Protein AF-A0A936C3Q2-F1 (afdb_monomer)

Radius of gyration: 12.6 Å; Cα contacts (8 Å, |Δi|>4): 19; chains: 1; bounding box: 23×24×32 Å

Structure (mmCIF, N/CA/C/O backbone):
data_AF-A0A936C3Q2-F1
#
_entry.id   AF-A0A936C3Q2-F1
#
loop_
_atom_site.group_PDB
_atom_site.id
_atom_site.type_symbol
_atom_site.label_atom_id
_atom_site.label_alt_id
_atom_site.label_comp_id
_atom_site.label_asym_id
_atom_site.label_entity_id
_atom_site.label_seq_id
_atom_site.pdbx_PDB_ins_code
_atom_site.Cartn_x
_atom_site.Cartn_y
_atom_site.Cartn_z
_atom_site.occupancy
_atom_site.B_iso_or_equiv
_atom_site.auth_seq_id
_atom_site.auth_comp_id
_atom_site.auth_asym_id
_atom_site.auth_atom_id
_atom_site.pdbx_PDB_model_num
ATOM 1 N N . MET A 1 1 ? -0.956 -5.799 -17.650 1.00 91.94 1 MET A N 1
ATOM 2 C CA . MET A 1 1 ? -1.583 -6.867 -16.849 1.00 91.94 1 MET A CA 1
ATOM 3 C C . MET A 1 1 ? -2.698 -7.528 -17.642 1.00 91.94 1 MET A C 1
ATOM 5 O O . MET A 1 1 ? -3.461 -6.788 -18.256 1.00 91.94 1 MET A O 1
ATOM 9 N N . PRO A 1 2 ? -2.799 -8.871 -17.662 1.00 96.38 2 PRO A N 1
ATOM 10 C CA . PRO A 1 2 ? -3.949 -9.560 -18.242 1.00 96.38 2 PRO A CA 1
ATOM 11 C C . PRO A 1 2 ? -5.256 -9.129 -17.566 1.00 96.38 2 PRO A C 1
ATOM 13 O O . PRO A 1 2 ? -5.272 -8.754 -16.391 1.00 96.38 2 PRO A O 1
ATOM 16 N N . LYS A 1 3 ? -6.367 -9.192 -18.303 1.00 97.19 3 LYS A N 1
ATOM 17 C CA . LYS A 1 3 ? -7.697 -8.883 -17.767 1.00 97.19 3 LYS A CA 1
ATOM 18 C C . LYS A 1 3 ? -7.986 -9.765 -16.542 1.00 97.19 3 LYS A C 1
ATOM 20 O O . LYS A 1 3 ? -7.869 -10.981 -16.629 1.00 97.19 3 LYS A O 1
ATOM 25 N N . GLY A 1 4 ? -8.386 -9.147 -15.429 1.00 97.44 4 GLY A N 1
ATOM 26 C CA . GLY A 1 4 ? -8.746 -9.840 -14.184 1.00 97.44 4 GLY A CA 1
ATOM 27 C C . GLY A 1 4 ? -7.652 -9.893 -13.113 1.00 97.44 4 GLY A C 1
ATOM 28 O O . GLY A 1 4 ? -7.950 -10.270 -11.986 1.00 97.44 4 GLY A O 1
ATOM 29 N N . VAL A 1 5 ? -6.422 -9.467 -13.413 1.00 98.00 5 VAL A N 1
ATOM 30 C CA . VAL A 1 5 ? -5.340 -9.398 -12.418 1.00 98.00 5 VAL A CA 1
ATOM 31 C C . VAL A 1 5 ? -4.781 -7.972 -12.405 1.00 98.00 5 VAL A C 1
ATOM 33 O O . VAL A 1 5 ? -4.055 -7.606 -13.321 1.00 98.00 5 VAL A O 1
ATOM 36 N N . PRO A 1 6 ? -5.141 -7.109 -11.444 1.00 97.75 6 PRO A N 1
ATOM 37 C CA . PRO A 1 6 ? -4.651 -5.732 -11.411 1.00 97.75 6 PRO A CA 1
ATOM 38 C C . PRO A 1 6 ? -3.233 -5.639 -10.821 1.00 97.75 6 PRO A C 1
ATOM 40 O O . PRO A 1 6 ? -2.861 -6.426 -9.957 1.00 97.75 6 PRO A O 1
ATOM 43 N N . VAL A 1 7 ? -2.457 -4.640 -11.257 1.00 98.25 7 VAL A N 1
ATOM 44 C CA . VAL A 1 7 ? -1.184 -4.232 -10.629 1.00 98.25 7 VAL A CA 1
ATOM 45 C C . VAL A 1 7 ? -1.162 -2.715 -10.512 1.00 98.25 7 VAL A C 1
ATOM 47 O O . VAL A 1 7 ? -1.329 -2.013 -11.511 1.00 98.25 7 VAL A O 1
ATOM 50 N N . GLY A 1 8 ? -0.920 -2.215 -9.300 1.00 97.50 8 GLY A N 1
ATOM 51 C CA . GLY A 1 8 ? -0.619 -0.805 -9.058 1.00 97.50 8 GLY A CA 1
ATOM 52 C C . GLY A 1 8 ? 0.810 -0.502 -9.498 1.00 97.50 8 GLY A C 1
ATOM 53 O O . GLY A 1 8 ? 1.755 -0.804 -8.777 1.00 97.50 8 GLY A O 1
ATOM 54 N N . THR A 1 9 ? 0.973 0.035 -10.706 1.00 98.12 9 THR A N 1
ATOM 55 C CA . THR A 1 9 ? 2.296 0.371 -11.254 1.00 98.12 9 THR A CA 1
ATOM 56 C C . THR A 1 9 ? 2.752 1.730 -10.728 1.00 98.12 9 THR A C 1
ATOM 58 O O . THR A 1 9 ? 1.970 2.676 -10.691 1.00 98.12 9 THR A O 1
ATOM 61 N N . VAL A 1 10 ? 4.024 1.827 -10.349 1.00 98.31 10 VAL A N 1
ATOM 62 C CA . VAL A 1 10 ? 4.687 3.054 -9.883 1.00 98.31 10 VAL A CA 1
ATOM 63 C C . VAL A 1 10 ? 5.841 3.426 -10.824 1.00 98.31 10 VAL A C 1
ATOM 65 O O . VAL A 1 10 ? 6.103 2.725 -11.801 1.00 98.31 10 VAL A O 1
ATOM 68 N N . ALA A 1 11 ? 6.526 4.541 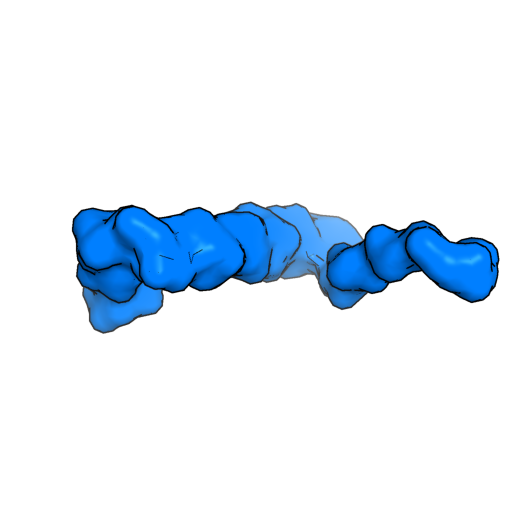-10.554 1.00 98.69 11 ALA A N 1
ATOM 69 C CA . ALA A 1 11 ? 7.685 4.987 -11.333 1.00 98.69 11 ALA A CA 1
ATOM 70 C C . ALA A 1 11 ? 8.841 3.959 -11.336 1.00 98.69 11 ALA A C 1
ATOM 72 O O . ALA A 1 11 ? 8.897 3.056 -10.507 1.00 98.69 11 ALA A O 1
ATOM 73 N N . ILE A 1 12 ? 9.796 4.106 -12.257 1.00 98.38 12 ILE A N 1
ATOM 74 C CA . ILE A 1 12 ? 11.010 3.274 -12.299 1.00 98.38 12 ILE A CA 1
ATOM 75 C C . ILE A 1 12 ? 12.014 3.753 -11.236 1.00 98.38 12 ILE A C 1
ATOM 77 O O . ILE A 1 12 ? 12.158 4.952 -10.999 1.00 98.38 12 ILE A O 1
ATOM 81 N N . GLY A 1 13 ? 12.751 2.816 -10.632 1.00 98.00 13 GLY A N 1
ATOM 82 C CA . GLY A 1 13 ? 13.874 3.114 -9.738 1.00 98.00 13 GLY A CA 1
ATOM 83 C C . GLY A 1 13 ? 13.465 3.442 -8.299 1.00 98.00 13 GLY A C 1
ATOM 84 O O . GLY A 1 13 ? 12.397 3.047 -7.829 1.00 98.00 13 GLY A O 1
ATOM 85 N N . SER A 1 14 ? 14.339 4.151 -7.579 1.00 98.56 14 SER A N 1
ATOM 86 C CA . SER A 1 14 ? 14.184 4.443 -6.144 1.00 98.56 14 SER A CA 1
ATOM 87 C C . SER A 1 14 ? 12.924 5.245 -5.824 1.00 98.56 14 SER A C 1
ATOM 89 O O . SER A 1 14 ? 12.251 4.949 -4.839 1.00 98.56 14 SER A O 1
ATOM 91 N N . SER A 1 15 ? 12.551 6.201 -6.678 1.00 98.38 15 SER A N 1
ATOM 92 C CA . SER A 1 15 ? 11.305 6.960 -6.530 1.00 98.38 15 SER A CA 1
ATOM 93 C C . SER A 1 15 ? 10.076 6.049 -6.587 1.00 98.38 15 SER A C 1
ATOM 95 O O . SER A 1 15 ? 9.141 6.212 -5.809 1.00 98.38 15 SER A O 1
ATOM 97 N N . GLY A 1 16 ? 10.095 5.048 -7.471 1.00 98.44 16 GLY A N 1
ATOM 98 C CA . GLY A 1 16 ? 9.068 4.013 -7.533 1.00 98.44 16 GLY A CA 1
ATOM 99 C C . GLY A 1 16 ? 8.994 3.181 -6.266 1.00 98.44 16 GLY A C 1
ATOM 100 O O . GLY A 1 16 ? 7.914 2.997 -5.716 1.00 98.44 16 GLY A O 1
ATOM 101 N N . ALA A 1 17 ? 10.146 2.721 -5.779 1.00 98.62 17 ALA A N 1
ATOM 102 C CA . ALA A 1 17 ? 10.225 1.931 -4.554 1.00 98.62 17 ALA A CA 1
ATOM 103 C C . ALA A 1 17 ? 9.669 2.697 -3.341 1.00 98.62 17 ALA A C 1
ATOM 105 O O . ALA A 1 17 ? 8.856 2.152 -2.594 1.00 98.62 17 ALA A O 1
ATOM 106 N N . GLY A 1 18 ? 10.040 3.973 -3.188 1.00 98.50 18 GLY A N 1
ATOM 107 C CA . GLY A 1 18 ? 9.498 4.842 -2.141 1.00 98.50 18 GLY A CA 1
ATOM 108 C C . GLY A 1 18 ? 7.983 5.014 -2.262 1.00 98.50 18 GLY A C 1
ATOM 109 O O . GLY A 1 18 ? 7.252 4.793 -1.298 1.00 98.50 18 GLY 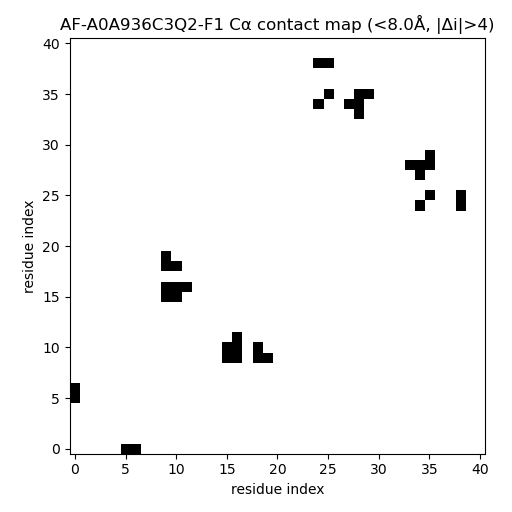A O 1
ATOM 110 N N . ASN A 1 19 ? 7.489 5.309 -3.467 1.00 98.38 19 ASN A N 1
ATOM 111 C CA . ASN A 1 19 ? 6.056 5.489 -3.699 1.00 98.38 19 ASN A CA 1
ATOM 112 C C . ASN A 1 19 ? 5.252 4.195 -3.516 1.00 98.38 19 ASN A C 1
ATOM 114 O O . ASN A 1 19 ? 4.123 4.254 -3.041 1.00 98.38 19 ASN A O 1
ATOM 118 N N . ALA A 1 20 ? 5.809 3.027 -3.843 1.00 98.81 20 ALA A N 1
ATOM 119 C CA . ALA A 1 20 ? 5.158 1.743 -3.585 1.00 98.81 20 ALA A CA 1
ATOM 120 C C . ALA A 1 20 ? 4.987 1.489 -2.082 1.00 98.81 20 ALA A C 1
ATOM 122 O O . ALA A 1 20 ? 3.928 1.025 -1.658 1.00 98.81 20 ALA A O 1
ATOM 123 N N . ALA A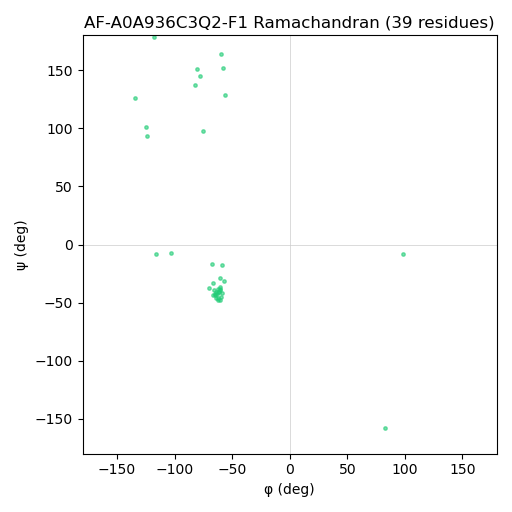 1 21 ? 5.999 1.824 -1.274 1.00 98.38 21 ALA A N 1
ATOM 124 C CA . ALA A 1 21 ? 5.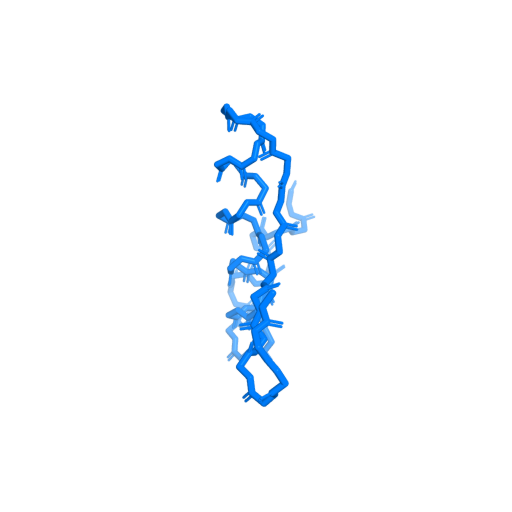913 1.718 0.179 1.00 98.38 21 ALA A CA 1
ATOM 125 C C . ALA A 1 21 ? 4.857 2.675 0.757 1.00 98.38 21 ALA A C 1
ATOM 127 O O . ALA A 1 21 ? 4.055 2.262 1.595 1.00 98.38 2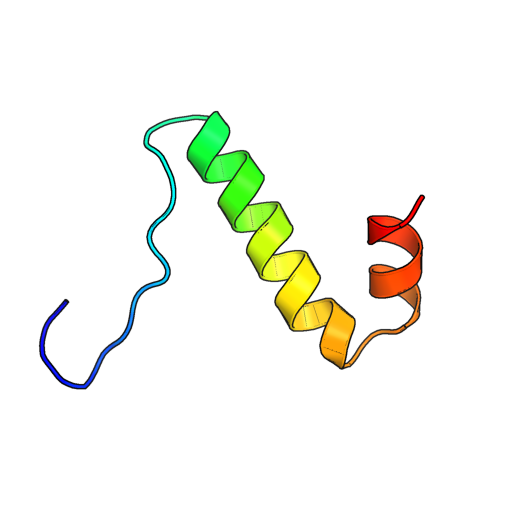1 ALA A O 1
ATOM 128 N N . LEU A 1 22 ? 4.809 3.920 0.272 1.00 98.06 22 LEU A N 1
ATOM 129 C CA . LEU A 1 22 ? 3.790 4.892 0.679 1.00 98.06 22 LEU A CA 1
ATOM 130 C C . LEU A 1 22 ? 2.381 4.441 0.274 1.00 98.06 22 LEU A C 1
ATOM 132 O O . LEU A 1 22 ? 1.491 4.425 1.117 1.00 98.06 22 LEU A O 1
ATOM 136 N N . LEU A 1 23 ? 2.192 3.980 -0.966 1.00 98.44 23 LEU A N 1
ATOM 137 C CA . LEU A 1 23 ? 0.907 3.455 -1.440 1.00 98.44 23 LEU A CA 1
ATOM 138 C C . LEU A 1 23 ? 0.437 2.260 -0.595 1.00 98.44 23 LEU A C 1
ATOM 140 O O . LEU A 1 23 ? -0.738 2.162 -0.241 1.00 98.44 23 LEU A O 1
ATOM 144 N N . ALA A 1 24 ? 1.348 1.353 -0.233 1.00 98.50 24 ALA A N 1
ATOM 145 C CA . ALA A 1 24 ? 1.027 0.244 0.660 1.00 98.50 24 ALA A CA 1
ATOM 146 C C . ALA A 1 24 ? 0.610 0.741 2.055 1.00 98.50 24 ALA A C 1
ATOM 148 O O . ALA A 1 24 ? -0.376 0.253 2.613 1.00 98.50 24 ALA A O 1
ATOM 149 N N . ALA A 1 25 ? 1.315 1.735 2.603 1.00 98.38 25 ALA A N 1
ATOM 150 C CA . ALA A 1 25 ? 0.961 2.344 3.881 1.00 98.38 25 ALA A CA 1
ATOM 151 C C . ALA A 1 25 ? -0.424 3.013 3.835 1.00 98.38 25 ALA A C 1
ATOM 153 O O . ALA A 1 25 ? -1.206 2.835 4.769 1.00 98.38 25 ALA A O 1
ATOM 154 N N . GLU A 1 26 ? -0.768 3.706 2.745 1.00 98.31 26 GLU A N 1
ATOM 155 C CA . GLU A 1 26 ? -2.092 4.311 2.545 1.00 98.31 26 GLU A CA 1
ATOM 156 C C . GLU A 1 26 ? -3.216 3.266 2.527 1.00 98.31 26 GLU A C 1
ATOM 158 O O . GLU A 1 26 ? -4.257 3.475 3.155 1.00 98.31 26 GLU A O 1
ATOM 163 N N . ILE A 1 27 ? -3.003 2.115 1.877 1.00 98.50 27 ILE A N 1
ATOM 164 C CA . ILE A 1 27 ? -3.970 1.004 1.873 1.00 98.50 27 ILE A CA 1
ATOM 165 C C . ILE A 1 27 ? -4.184 0.473 3.295 1.00 98.50 27 ILE A C 1
ATOM 167 O O . ILE A 1 27 ? -5.322 0.285 3.730 1.00 98.50 27 ILE A O 1
ATOM 171 N N . ILE A 1 28 ? -3.104 0.253 4.049 1.00 98.44 28 ILE A N 1
ATOM 172 C CA . ILE A 1 28 ? -3.188 -0.265 5.422 1.00 98.44 28 ILE A CA 1
ATOM 173 C C . ILE A 1 28 ? -3.877 0.754 6.347 1.00 98.44 28 ILE A C 1
ATOM 175 O O . ILE A 1 28 ? -4.711 0.377 7.181 1.00 98.44 28 ILE A O 1
ATOM 179 N N . ALA A 1 29 ? -3.585 2.045 6.171 1.00 98.56 29 ALA A N 1
ATOM 180 C CA . ALA A 1 29 ? -4.137 3.148 6.955 1.00 98.56 29 ALA A CA 1
ATOM 181 C C . ALA A 1 29 ? -5.672 3.254 6.896 1.00 98.56 29 ALA A C 1
ATOM 183 O O . ALA A 1 29 ? -6.275 3.876 7.774 1.00 98.56 29 ALA A O 1
ATOM 184 N N . LEU A 1 30 ? -6.326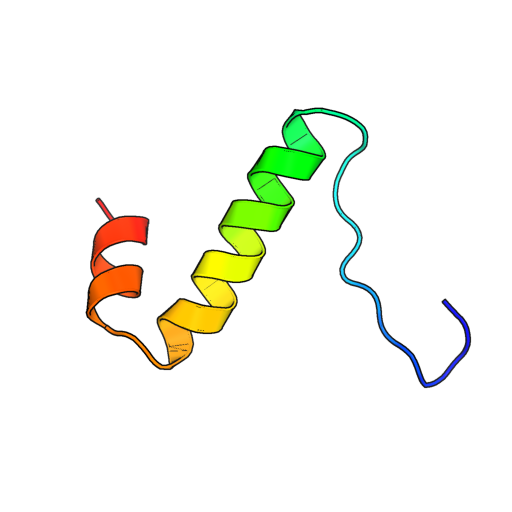 2.621 5.913 1.00 98.31 30 LEU A N 1
ATOM 185 C CA . LEU A 1 30 ? -7.789 2.516 5.860 1.00 98.31 30 LEU A CA 1
ATOM 186 C C . LEU A 1 30 ? -8.375 1.778 7.073 1.00 98.31 30 LEU A C 1
ATOM 188 O O . LEU A 1 30 ? -9.498 2.067 7.477 1.00 98.31 30 LEU A O 1
ATOM 192 N N . SER A 1 31 ? -7.612 0.853 7.661 1.00 98.44 31 SER A N 1
ATOM 193 C CA . SER A 1 31 ? -8.034 0.032 8.807 1.00 98.44 31 SER A CA 1
ATOM 194 C C . SER A 1 31 ? -7.215 0.266 10.080 1.00 98.44 31 SER A C 1
ATOM 196 O O . SER A 1 31 ? -7.585 -0.236 11.139 1.00 98.44 31 SER A O 1
ATOM 198 N N . ARG A 1 32 ? -6.118 1.031 9.993 1.00 98.31 32 ARG A N 1
ATOM 199 C CA . ARG A 1 32 ? -5.176 1.293 11.092 1.00 98.31 32 ARG A CA 1
ATOM 200 C C . ARG A 1 32 ? -5.012 2.797 11.341 1.00 98.31 32 ARG 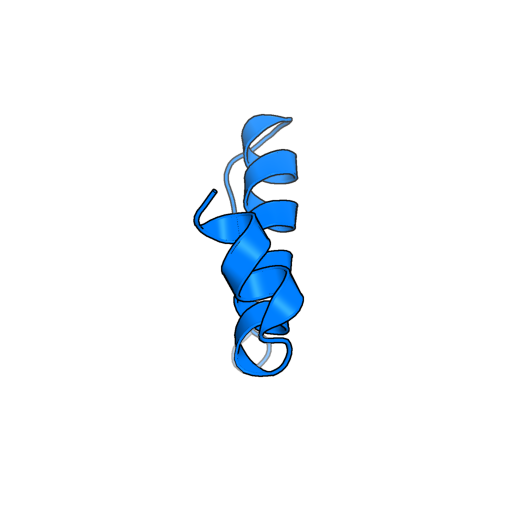A C 1
ATOM 202 O O . ARG A 1 32 ? -4.204 3.442 10.661 1.00 98.31 32 ARG A O 1
ATOM 209 N N . PRO A 1 33 ? -5.790 3.383 12.275 1.00 97.00 33 PRO A N 1
ATOM 210 C CA . PRO A 1 33 ? -5.772 4.819 12.560 1.00 97.00 33 PRO A CA 1
ATOM 211 C C . PRO A 1 33 ? -4.393 5.364 12.952 1.00 97.00 33 PRO A C 1
ATOM 213 O O . PRO A 1 33 ? -4.076 6.508 12.634 1.00 97.00 33 PRO A O 1
ATOM 216 N N . GLU A 1 34 ? -3.561 4.551 13.599 1.00 97.75 34 GLU A N 1
ATOM 217 C CA . GLU A 1 34 ? -2.201 4.901 14.002 1.00 97.75 34 GLU A CA 1
ATOM 218 C C . GLU A 1 34 ? -1.280 5.144 12.796 1.00 97.75 34 GLU A C 1
ATOM 220 O O . GLU A 1 34 ? -0.569 6.146 12.750 1.00 97.75 34 GLU A O 1
ATOM 225 N N . ILE A 1 35 ? -1.372 4.303 11.760 1.00 97.69 35 ILE A N 1
ATOM 226 C CA . ILE A 1 35 ? -0.605 4.474 10.515 1.00 97.69 35 ILE A CA 1
ATOM 227 C C . ILE A 1 35 ? -1.127 5.688 9.744 1.00 97.69 35 ILE A C 1
ATOM 229 O O . ILE A 1 35 ? -0.349 6.465 9.192 1.00 97.69 35 ILE A O 1
ATOM 233 N N . LYS A 1 36 ? -2.448 5.907 9.755 1.00 98.00 36 LYS A N 1
ATOM 234 C CA . LYS A 1 36 ? -3.056 7.102 9.158 1.00 98.00 36 LYS A CA 1
ATOM 235 C C . LYS A 1 36 ? -2.562 8.394 9.810 1.00 98.00 36 LYS A C 1
ATOM 237 O O . LYS A 1 36 ? -2.422 9.398 9.117 1.00 98.00 36 LYS A O 1
ATOM 242 N N . ALA A 1 37 ? -2.328 8.380 11.122 1.00 97.31 37 ALA A N 1
ATOM 243 C CA . ALA A 1 37 ? -1.751 9.517 11.826 1.00 97.31 37 ALA A CA 1
ATOM 244 C C . ALA A 1 37 ? -0.300 9.762 11.387 1.00 97.31 37 ALA A C 1
ATOM 246 O O . ALA A 1 37 ? 0.047 10.903 11.101 1.00 97.31 37 ALA A O 1
ATOM 247 N N . TRP A 1 38 ? 0.512 8.708 11.252 1.00 96.19 38 TRP A N 1
ATOM 248 C CA . TRP A 1 38 ? 1.901 8.824 10.784 1.00 96.19 38 TRP A CA 1
ATOM 249 C C . TRP A 1 38 ? 2.020 9.379 9.364 1.00 96.19 38 TRP A C 1
ATOM 251 O O . TRP A 1 38 ? 2.903 10.184 9.110 1.00 96.19 38 TRP A O 1
ATOM 261 N N . LEU A 1 39 ? 1.118 9.009 8.450 1.00 96.00 39 LEU A N 1
ATOM 262 C CA . LEU A 1 39 ? 1.120 9.530 7.073 1.00 96.00 39 LEU A CA 1
ATOM 263 C C . LEU A 1 39 ? 0.777 11.025 6.964 1.00 96.00 39 LEU A C 1
ATOM 265 O O . LEU A 1 39 ? 0.972 11.618 5.907 1.00 96.00 39 LEU A O 1
ATOM 269 N N . ARG A 1 40 ? 0.199 11.617 8.013 1.00 92.88 40 ARG A N 1
ATOM 270 C CA . ARG A 1 40 ? -0.226 13.027 8.045 1.00 92.88 40 ARG A CA 1
ATOM 271 C C . ARG A 1 40 ? 0.719 13.930 8.836 1.00 92.88 40 ARG A C 1
ATOM 273 O O . ARG A 1 40 ? 0.473 15.135 8.868 1.00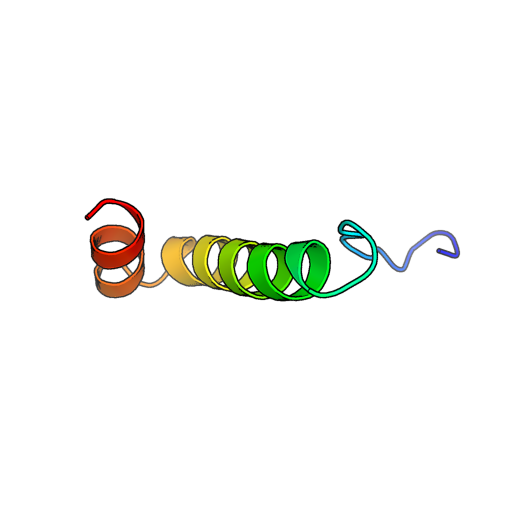 92.88 40 ARG A O 1
ATOM 280 N N . ALA A 1 41 ? 1.699 13.342 9.518 1.00 80.75 41 ALA A N 1
ATOM 281 C CA . ALA A 1 41 ? 2.729 14.044 10.275 1.00 80.75 41 ALA A CA 1
ATOM 282 C C . ALA A 1 41 ? 3.835 14.541 9.337 1.00 80.75 41 ALA A C 1
ATOM 284 O O . ALA A 1 41 ? 4.357 15.642 9.612 1.00 80.75 41 ALA A O 1
#

Solvent-accessible surface area (backbone atoms only — not comparable to full-atom values): 2633 Å² total; per-residue (Å²): 119,65,94,95,51,89,75,93,80,67,58,81,63,70,68,12,55,54,50,49,53,51,53,52,47,57,63,51,24,76,81,33,67,70,55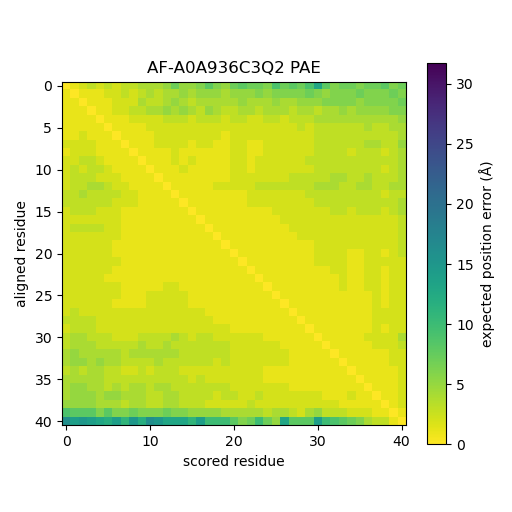,42,51,62,77,71,109

Sequence (41 aa):
MPKGVPVGTVAIGSSGAGNAALLAAEIIALSRPEIKAWLRA

Foldseek 3Di:
DPPPDDDDFADPDPRRVVVVVVVVLVVCCVPPVVSVVVNVD

Mean predicted aligned error: 2.4 Å

Nearest PDB structures (foldseek):
  4zc8-assembly1_A  TM=9.843E-01  e=1.301E-02  Acetobacter aceti 1023

Secondary structure (DSSP, 8-state):
--TT-------SSHHHHHHHHHHHHHHHHTT-HHHHHHTT-

pLDDT: mean 97.31, std 2.96, range [80.75, 98.81]